Protein AF-A0A3P6GUR3-F1 (afdb_monomer_lite)

Secondary structure (DSSP, 8-state):
-GGGT-S--THHHHTTT-----TTT--S---HHIIIII-HHHHHHHHHHHHHHHHHHHHHHHHHHHHHHHHHHHHHHHS-------

InterPro domains:
  IPR026960 Reverse transcriptase zinc-binding domain [PF13966] (1-42)

Structure (mmCIF, N/CA/C/O backbone):
data_AF-A0A3P6GUR3-F1
#
_entry.id   AF-A0A3P6GUR3-F1
#
loop_
_atom_site.group_PDB
_atom_site.id
_atom_site.type_symbol
_atom_site.label_atom_id
_atom_site.label_alt_id
_atom_site.label_comp_id
_atom_site.label_asym_id
_atom_site.label_entity_id
_atom_site.label_seq_id
_atom_site.pdbx_PDB_ins_code
_atom_site.Cartn_x
_atom_site.Cartn_y
_atom_site.Cartn_z
_atom_site.occupancy
_atom_site.B_iso_or_equiv
_atom_site.auth_seq_id
_atom_site.auth_comp_id
_atom_site.auth_asym_id
_atom_site.auth_atom_id
_atom_site.pdbx_PDB_model_num
ATOM 1 N N . LEU A 1 1 ? -14.180 -12.756 -0.857 1.00 47.59 1 LEU A N 1
ATOM 2 C CA . LEU A 1 1 ? -14.791 -13.260 0.400 1.00 47.59 1 LEU A CA 1
ATOM 3 C C . LEU A 1 1 ? -15.353 -12.142 1.289 1.00 47.59 1 LEU A C 1
ATOM 5 O O . LEU A 1 1 ? -16.457 -12.315 1.784 1.00 47.59 1 LEU A O 1
ATOM 9 N N . ALA A 1 2 ? -14.658 -11.007 1.453 1.00 44.44 2 ALA A N 1
ATOM 10 C CA . ALA A 1 2 ? -15.079 -9.899 2.328 1.00 44.44 2 ALA A CA 1
ATOM 11 C C . ALA A 1 2 ? -16.404 -9.207 1.942 1.00 44.44 2 ALA A C 1
ATOM 13 O O . ALA A 1 2 ? -17.142 -8.761 2.808 1.00 44.44 2 ALA A O 1
ATOM 14 N N . PHE A 1 3 ? -16.748 -9.188 0.652 1.00 47.62 3 PHE A N 1
ATOM 15 C CA . PHE A 1 3 ? -17.922 -8.478 0.124 1.00 47.62 3 PHE A CA 1
ATOM 16 C C . PHE A 1 3 ? -19.284 -9.113 0.476 1.00 47.62 3 PHE A C 1
ATOM 18 O O . PHE A 1 3 ? -20.323 -8.525 0.216 1.00 47.62 3 PHE A O 1
ATOM 25 N N . LYS A 1 4 ? -19.305 -10.337 1.021 1.00 62.19 4 LYS A N 1
ATOM 26 C CA . LYS A 1 4 ? -20.553 -11.065 1.326 1.00 62.19 4 LYS A CA 1
ATOM 27 C C . LYS A 1 4 ? -20.992 -10.946 2.793 1.00 62.19 4 LYS A C 1
ATOM 29 O O . LYS A 1 4 ? -21.851 -11.722 3.195 1.00 62.19 4 LYS A O 1
ATOM 34 N N . ASP A 1 5 ? -20.345 -10.093 3.595 1.00 57.22 5 ASP A N 1
ATOM 35 C CA . ASP A 1 5 ? -20.528 -10.017 5.061 1.00 57.22 5 ASP A CA 1
ATOM 36 C C . ASP A 1 5 ? -20.444 -11.389 5.756 1.00 57.22 5 ASP A C 1
ATOM 38 O O . ASP A 1 5 ? -21.056 -11.659 6.784 1.00 57.22 5 ASP A O 1
ATOM 42 N N . ARG A 1 6 ? -19.657 -12.295 5.163 1.00 61.28 6 ARG A N 1
ATOM 43 C CA . ARG A 1 6 ? -19.407 -13.650 5.676 1.00 61.28 6 ARG A CA 1
ATOM 44 C C . ARG A 1 6 ? -18.156 -13.733 6.543 1.00 61.28 6 ARG A C 1
ATOM 46 O O . ARG A 1 6 ? -17.769 -14.831 6.933 1.00 61.28 6 ARG A O 1
ATOM 53 N N . LEU A 1 7 ? -17.495 -12.607 6.799 1.00 59.22 7 LEU A N 1
ATOM 54 C CA . LEU A 1 7 ? -16.456 -12.561 7.816 1.00 59.22 7 LEU A CA 1
ATOM 55 C C . LEU A 1 7 ? -17.119 -12.772 9.175 1.00 59.22 7 LEU A C 1
ATOM 57 O O . LEU A 1 7 ? -18.164 -12.191 9.456 1.00 59.22 7 LEU A O 1
ATOM 61 N N . PHE A 1 8 ? -16.514 -13.616 10.004 1.00 56.66 8 PHE A N 1
ATOM 62 C CA . PHE A 1 8 ? -16.856 -13.733 11.418 1.00 56.66 8 PHE A CA 1
ATOM 63 C C . PHE A 1 8 ? -16.353 -12.486 12.163 1.00 56.66 8 PHE A C 1
ATOM 65 O O . PHE A 1 8 ? -15.490 -12.586 13.020 1.00 56.66 8 PHE A O 1
ATOM 72 N N . THR A 1 9 ? -16.837 -11.301 11.790 1.00 62.12 9 THR A N 1
ATOM 73 C CA . THR A 1 9 ? -16.696 -10.096 12.609 1.00 62.12 9 THR A CA 1
ATOM 74 C C . THR A 1 9 ? -17.734 -10.146 13.732 1.00 62.12 9 THR A C 1
ATOM 76 O O . THR A 1 9 ? -18.814 -10.734 13.565 1.00 62.12 9 THR A O 1
ATOM 79 N N . GLY A 1 10 ? -17.432 -9.523 14.875 1.00 61.47 10 GLY A N 1
ATOM 80 C CA . GLY A 1 10 ? -18.279 -9.478 16.080 1.00 61.47 10 GLY A CA 1
ATOM 81 C C . GLY A 1 10 ? -19.744 -9.051 15.860 1.00 61.47 10 GLY A C 1
ATOM 82 O O . GLY A 1 10 ? -20.597 -9.278 16.718 1.00 61.47 10 GLY A O 1
ATOM 83 N N . VAL A 1 11 ? -20.079 -8.531 14.677 1.00 62.69 11 VAL A N 1
ATOM 84 C CA . VAL A 1 11 ? -21.429 -8.199 14.195 1.00 62.69 11 VAL A CA 1
ATOM 85 C C . VAL A 1 11 ? -22.452 -9.326 14.415 1.00 62.69 11 VAL A C 1
ATOM 87 O O . VAL A 1 11 ? -23.563 -9.052 14.867 1.00 62.69 11 VAL A O 1
ATOM 90 N N . ARG A 1 12 ? -22.112 -10.602 14.157 1.00 65.81 12 ARG A N 1
ATOM 91 C CA . ARG A 1 12 ? -23.057 -11.717 14.411 1.00 65.81 12 ARG A CA 1
ATOM 92 C C . ARG A 1 12 ? -23.237 -11.991 15.905 1.00 65.81 12 ARG A C 1
ATOM 94 O O . ARG A 1 12 ? -24.335 -12.364 16.310 1.00 65.81 12 ARG A O 1
ATOM 101 N N . MET A 1 13 ? -22.208 -11.756 16.718 1.00 64.38 13 MET A N 1
ATOM 102 C CA . MET A 1 13 ? -22.249 -11.955 18.171 1.00 64.38 13 MET A CA 1
ATOM 103 C C . MET A 1 13 ? -23.062 -10.865 18.891 1.00 64.38 13 MET A C 1
ATOM 105 O O . MET A 1 13 ? -23.722 -11.171 19.884 1.00 64.38 13 MET A O 1
ATOM 109 N N . ARG A 1 14 ? -23.130 -9.637 18.340 1.00 66.94 14 ARG A N 1
ATOM 110 C CA . ARG A 1 14 ? -24.002 -8.560 18.861 1.00 66.94 14 ARG A CA 1
ATOM 111 C C . ARG A 1 14 ? -25.475 -8.970 18.929 1.00 66.94 14 ARG A C 1
ATOM 113 O O . ARG A 1 14 ? -26.168 -8.565 19.855 1.00 66.94 14 ARG A O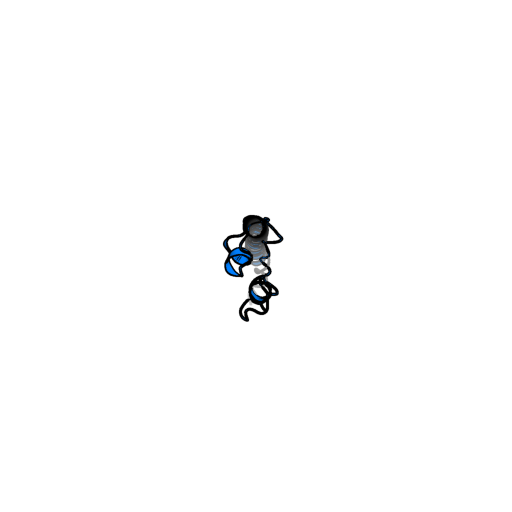 1
ATOM 120 N N . SER A 1 15 ? -25.951 -9.803 17.998 1.00 67.88 15 SER A N 1
ATOM 121 C CA . SER A 1 15 ? -27.343 -10.293 18.009 1.00 67.88 15 SER A CA 1
ATOM 122 C C . SER A 1 15 ? -27.676 -11.196 19.208 1.00 67.88 15 SER A C 1
ATOM 124 O O . SER A 1 15 ? -28.844 -11.354 19.546 1.00 67.88 15 SER A O 1
ATOM 126 N N . TRP A 1 16 ? -26.654 -11.726 19.886 1.00 69.75 16 TRP A N 1
ATOM 127 C CA . TRP A 1 16 ? -26.762 -12.531 21.106 1.00 69.75 16 TRP A CA 1
ATOM 128 C C . TRP A 1 16 ? -26.431 -11.709 22.366 1.00 69.75 16 TRP A C 1
ATOM 130 O O . TRP A 1 16 ? -26.296 -12.275 23.446 1.00 69.75 16 TRP A O 1
ATOM 140 N N . GLY A 1 17 ? -26.270 -10.383 22.241 1.00 67.12 17 GLY A N 1
ATOM 141 C CA . GLY A 1 17 ? -25.927 -9.482 23.348 1.00 67.12 17 GLY A CA 1
ATOM 142 C C . GLY A 1 17 ? -24.454 -9.506 23.771 1.00 67.12 17 GLY A C 1
ATOM 143 O O . GLY A 1 17 ? -24.118 -8.959 24.816 1.00 67.12 17 GLY A O 1
ATOM 144 N N . ILE A 1 18 ? -23.571 -10.130 22.983 1.00 69.00 18 ILE A N 1
ATOM 145 C CA . ILE A 1 18 ? -22.138 -10.233 23.281 1.00 69.00 18 ILE A CA 1
ATOM 146 C C . ILE A 1 18 ? -21.396 -9.153 22.487 1.00 69.00 18 ILE A C 1
ATOM 148 O O . ILE A 1 18 ? -21.264 -9.247 21.265 1.00 69.00 18 ILE A O 1
ATOM 152 N N . GLU A 1 19 ? -20.919 -8.120 23.183 1.00 66.69 19 GLU A N 1
ATOM 153 C CA . GLU A 1 19 ? -20.052 -7.087 22.611 1.00 66.69 19 GLU A CA 1
ATOM 154 C C . GLU A 1 19 ? -18.619 -7.627 22.521 1.00 66.69 19 GLU A C 1
ATOM 156 O O . GLU A 1 19 ? -18.008 -7.965 23.535 1.00 66.69 19 GLU A O 1
ATOM 161 N N . GLN A 1 20 ? -18.097 -7.750 21.299 1.00 66.81 20 GLN A N 1
ATOM 162 C CA . GLN A 1 20 ? -16.711 -8.146 21.058 1.00 66.81 20 GLN A CA 1
ATOM 163 C C . GLN A 1 20 ? -15.923 -6.958 20.524 1.00 66.81 20 GLN A C 1
ATOM 165 O O . GLN 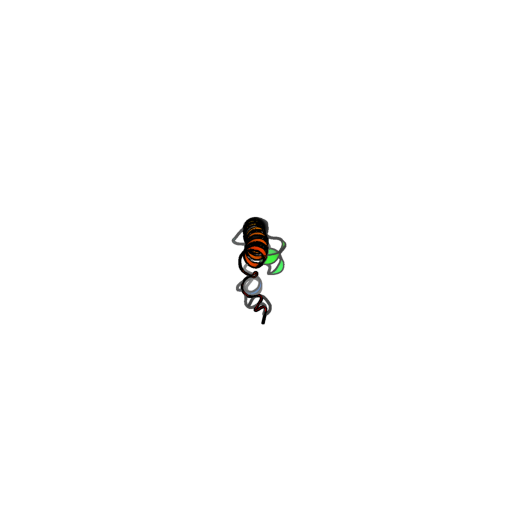A 1 20 ? -16.323 -6.322 19.547 1.00 66.81 20 GLN A O 1
ATOM 170 N N . GLY A 1 21 ? -14.815 -6.663 21.203 1.00 75.94 21 GLY A N 1
ATOM 171 C CA . GLY A 1 21 ? -13.839 -5.691 20.743 1.00 75.94 21 GLY A CA 1
ATOM 172 C C . GLY A 1 21 ? -12.934 -6.272 19.658 1.00 75.94 21 GLY A C 1
ATOM 173 O O . GLY A 1 21 ? -12.745 -7.480 19.557 1.00 75.94 21 GLY A O 1
ATOM 174 N N . CYS A 1 22 ? -12.345 -5.396 18.853 1.00 79.62 22 CYS A N 1
ATOM 175 C CA . CYS A 1 22 ? -11.415 -5.739 17.794 1.00 79.62 22 CYS A CA 1
ATOM 176 C C . CYS A 1 22 ? -10.209 -6.508 18.348 1.00 79.62 22 CYS A C 1
ATOM 178 O O . CYS A 1 22 ? -9.431 -5.973 19.136 1.00 79.62 22 CYS A O 1
ATOM 180 N N . VAL A 1 23 ? -10.001 -7.738 17.874 1.00 80.19 23 VAL A N 1
ATOM 181 C CA . VAL A 1 23 ? -8.894 -8.619 18.299 1.00 80.19 23 VAL A CA 1
ATOM 182 C C . VAL A 1 23 ? -7.514 -7.985 18.078 1.00 80.19 23 VAL A C 1
ATOM 184 O O . VAL A 1 23 ? -6.565 -8.293 18.795 1.00 80.19 23 VAL A O 1
ATOM 187 N N . TYR A 1 24 ? -7.389 -7.092 17.094 1.00 76.56 24 TYR A N 1
ATOM 188 C CA . TYR A 1 24 ? -6.103 -6.522 16.696 1.00 76.56 24 TYR A CA 1
ATOM 189 C C . TYR A 1 24 ? -5.701 -5.260 17.466 1.00 76.56 24 TYR A C 1
ATOM 191 O O . TYR A 1 24 ? -4.510 -5.024 17.650 1.00 76.56 24 TYR A O 1
ATOM 199 N N . CYS A 1 25 ? -6.658 -4.435 17.898 1.00 80.50 25 CYS A N 1
ATOM 200 C CA . CYS A 1 25 ? -6.365 -3.173 18.592 1.00 80.50 25 CYS A CA 1
ATOM 201 C C . CYS A 1 25 ? -7.093 -2.992 19.931 1.00 80.50 25 CYS A C 1
ATOM 203 O O . CYS A 1 25 ? -6.825 -2.018 20.625 1.00 80.50 25 CYS A O 1
ATOM 205 N N . GL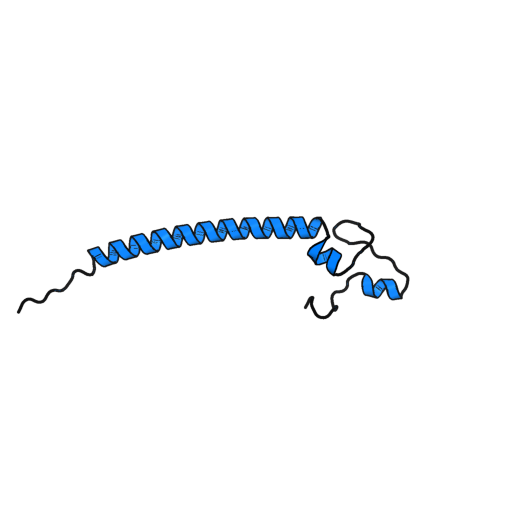Y A 1 26 ? -7.995 -3.901 20.308 1.00 75.62 26 GLY A N 1
ATOM 206 C CA . GLY A 1 26 ? -8.733 -3.860 21.575 1.00 75.62 26 GLY A CA 1
ATOM 207 C C . GLY A 1 26 ? -9.869 -2.830 21.643 1.00 75.62 26 GLY A 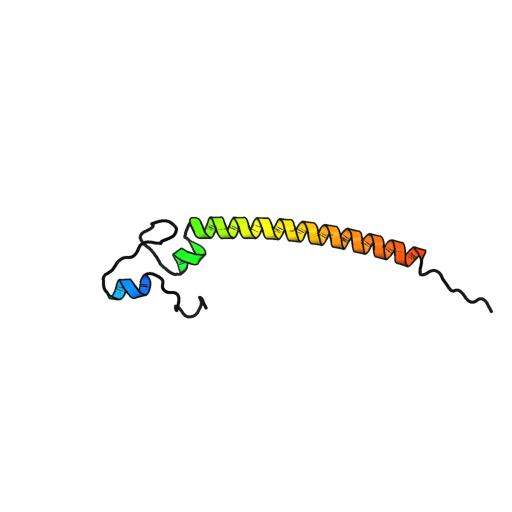C 1
ATOM 208 O O . GLY A 1 26 ? -10.525 -2.721 22.676 1.00 75.62 26 GLY A O 1
ATOM 209 N N . GLU A 1 27 ? -10.122 -2.082 20.566 1.00 77.75 27 GLU A N 1
ATOM 210 C CA . GLU A 1 27 ? -11.247 -1.143 20.439 1.00 77.75 27 GLU A CA 1
ATOM 211 C C . GLU A 1 27 ? -12.597 -1.865 20.514 1.00 77.75 27 GLU A C 1
ATOM 213 O O . GLU A 1 27 ? -12.727 -2.984 20.034 1.00 77.75 27 GLU A O 1
ATOM 218 N N . ARG A 1 28 ? -13.639 -1.222 21.055 1.00 66.12 28 ARG A N 1
ATOM 219 C CA . ARG A 1 28 ? -14.958 -1.861 21.266 1.00 66.12 28 ARG A CA 1
ATOM 220 C C . ARG A 1 28 ? -15.697 -2.239 19.978 1.00 66.12 28 ARG A C 1
ATOM 222 O O . ARG A 1 28 ? -16.572 -3.099 19.998 1.00 66.12 28 ARG A O 1
ATOM 229 N N . ASN A 1 29 ? -15.343 -1.620 18.855 1.00 68.44 29 ASN A N 1
ATOM 230 C CA . ASN A 1 29 ? -16.071 -1.766 17.600 1.00 68.44 29 ASN A CA 1
ATOM 231 C C . ASN A 1 29 ? -15.365 -2.732 16.641 1.00 68.44 29 ASN A C 1
ATOM 233 O O . ASN A 1 29 ? -14.598 -2.312 15.778 1.00 68.44 29 ASN A O 1
ATOM 237 N N . GLU A 1 30 ? -15.650 -4.032 16.742 1.00 71.38 30 GLU A N 1
ATOM 238 C CA . GLU A 1 30 ? -15.249 -5.015 15.725 1.00 71.38 30 GLU A CA 1
ATOM 239 C C . GLU A 1 30 ? -16.233 -5.051 14.537 1.00 71.38 30 GLU A C 1
ATOM 241 O O . GLU A 1 30 ? -16.949 -6.028 14.296 1.00 71.38 30 GLU A O 1
ATOM 246 N N . ASP A 1 31 ? -16.273 -3.959 13.777 1.00 74.00 31 ASP A N 1
ATOM 247 C CA . ASP A 1 31 ? -17.051 -3.862 12.541 1.00 74.00 31 ASP A CA 1
ATOM 248 C C . ASP A 1 31 ? -16.168 -4.108 11.309 1.00 74.00 31 ASP A C 1
ATOM 250 O O . ASP A 1 31 ? -14.953 -3.910 11.343 1.00 74.00 31 ASP A O 1
ATOM 254 N N . ARG A 1 32 ? -16.770 -4.527 10.186 1.00 71.69 32 ARG A N 1
ATOM 255 C CA . ARG A 1 32 ? -16.043 -4.775 8.924 1.00 71.69 32 ARG A CA 1
ATOM 256 C C . ARG A 1 32 ? -15.207 -3.560 8.521 1.00 71.69 32 ARG A C 1
ATOM 258 O O . ARG A 1 32 ? -14.032 -3.694 8.195 1.00 71.69 32 ARG A O 1
ATOM 265 N N . ASP A 1 33 ? -15.812 -2.382 8.580 1.00 73.38 33 ASP A N 1
ATOM 266 C CA . ASP A 1 33 ? -15.151 -1.150 8.168 1.00 73.38 33 ASP A CA 1
ATOM 267 C C . ASP A 1 33 ? -14.041 -0.757 9.157 1.00 73.38 33 ASP A C 1
ATOM 269 O O . ASP A 1 33 ? -12.996 -0.263 8.739 1.00 73.38 33 ASP A O 1
ATOM 273 N N . HIS A 1 34 ? -14.195 -1.087 10.445 1.00 81.62 34 HIS A N 1
ATOM 274 C CA . HIS A 1 34 ? -13.109 -0.957 11.412 1.00 81.62 34 HIS A CA 1
ATOM 275 C C . HIS A 1 34 ? -11.956 -1.912 11.082 1.00 81.62 34 HIS A C 1
ATOM 277 O O . HIS A 1 34 ? -10.823 -1.466 10.966 1.00 81.62 34 HIS A O 1
ATOM 283 N N . LEU A 1 35 ? -12.225 -3.195 10.830 1.00 76.69 35 LEU A N 1
ATOM 284 C CA . LEU A 1 35 ? -11.193 -4.185 10.509 1.00 76.69 35 LEU A CA 1
ATOM 285 C C . LEU A 1 35 ? -10.369 -3.798 9.268 1.00 76.69 35 LEU A C 1
ATOM 287 O O . LEU A 1 35 ? -9.147 -3.933 9.276 1.00 76.69 35 LEU A O 1
ATOM 291 N N . PHE A 1 36 ? -11.021 -3.315 8.205 1.00 70.81 36 PHE A N 1
ATOM 292 C CA . PHE A 1 36 ? -10.347 -3.016 6.937 1.00 70.81 36 PHE A CA 1
ATOM 293 C C . PHE A 1 36 ? -9.790 -1.595 6.832 1.00 70.81 36 PHE A C 1
ATOM 295 O O . PHE A 1 36 ? -8.751 -1.424 6.198 1.00 70.81 36 PHE A O 1
ATOM 302 N N . PHE A 1 37 ? -10.459 -0.590 7.409 1.00 72.88 37 PHE A N 1
ATOM 303 C CA . PHE A 1 37 ? -10.156 0.817 7.119 1.00 72.88 37 PHE A CA 1
ATOM 304 C C . PHE A 1 37 ? -9.806 1.674 8.341 1.00 72.88 37 PHE A C 1
ATOM 306 O O . PHE A 1 37 ? -9.129 2.681 8.161 1.00 72.88 37 PHE A O 1
ATOM 313 N N . ALA A 1 38 ? -10.227 1.312 9.561 1.00 77.69 38 ALA A N 1
ATOM 314 C CA . ALA A 1 38 ? -10.028 2.165 10.746 1.00 77.69 38 ALA A CA 1
ATOM 315 C C . ALA A 1 38 ? -9.196 1.532 11.875 1.00 77.69 38 ALA A C 1
ATOM 317 O O . ALA A 1 38 ? -8.820 2.227 12.817 1.00 77.69 38 ALA A O 1
ATOM 318 N N . CYS A 1 39 ? -8.897 0.234 11.812 1.00 85.25 39 CYS A N 1
ATOM 319 C CA . CYS A 1 39 ? -8.099 -0.442 12.823 1.00 85.25 39 CYS A CA 1
ATOM 320 C C . CYS A 1 39 ? -6.624 -0.030 12.656 1.00 85.25 39 CYS A C 1
ATOM 322 O O . CYS A 1 39 ? -6.033 -0.266 11.598 1.00 85.25 39 CYS A O 1
ATOM 324 N N . PRO A 1 40 ? -5.988 0.544 13.697 1.00 83.88 40 PRO A N 1
ATOM 325 C CA . PRO A 1 40 ? -4.602 1.007 13.615 1.00 83.88 40 PRO A CA 1
ATOM 326 C C . PRO A 1 40 ? -3.630 -0.108 13.224 1.00 83.88 40 PRO A C 1
ATOM 328 O O . PRO A 1 40 ? -2.679 0.118 12.482 1.00 83.88 40 PRO A O 1
ATOM 331 N N . TYR A 1 41 ? -3.890 -1.330 13.692 1.00 83.94 41 TYR A N 1
ATOM 332 C CA . TYR A 1 41 ? -3.046 -2.484 13.407 1.00 83.94 41 TYR A CA 1
ATOM 333 C C . TYR A 1 41 ? -3.080 -2.865 11.924 1.00 83.94 41 TYR A C 1
ATOM 335 O O . TYR A 1 41 ? -2.032 -2.994 11.291 1.00 83.94 41 TYR A O 1
ATOM 343 N N . THR A 1 42 ? -4.275 -3.010 11.343 1.00 81.50 42 THR A N 1
ATOM 344 C CA . THR A 1 42 ? -4.402 -3.358 9.921 1.00 81.50 42 THR A CA 1
ATOM 345 C C . THR A 1 42 ? -3.914 -2.228 9.026 1.00 81.50 42 THR A C 1
ATOM 347 O O . THR A 1 42 ? -3.268 -2.501 8.017 1.00 81.50 42 THR A O 1
ATOM 350 N N . PHE A 1 43 ? -4.110 -0.971 9.430 1.00 84.56 43 PHE A N 1
ATOM 351 C CA . PHE A 1 43 ? -3.567 0.190 8.733 1.00 84.56 43 PHE A CA 1
ATOM 352 C C . PHE A 1 43 ? -2.033 0.157 8.650 1.00 84.56 43 PHE A C 1
ATOM 354 O O . PHE A 1 43 ? -1.471 0.269 7.560 1.00 84.56 43 PHE A O 1
ATOM 361 N N . ILE A 1 44 ? -1.352 -0.077 9.777 1.00 85.88 44 ILE A N 1
ATOM 362 C CA . ILE A 1 44 ? 0.113 -0.189 9.820 1.00 85.88 44 ILE A CA 1
ATOM 363 C C . ILE A 1 44 ? 0.591 -1.342 8.931 1.00 85.88 44 ILE A C 1
ATOM 365 O O . ILE A 1 44 ? 1.533 -1.173 8.156 1.00 85.88 44 ILE A O 1
ATOM 369 N N . VAL A 1 45 ? -0.055 -2.508 9.001 1.00 86.69 45 VAL A N 1
ATOM 370 C CA . VAL A 1 45 ? 0.316 -3.663 8.170 1.00 86.69 45 VAL A CA 1
ATOM 371 C C . VAL A 1 45 ? 0.149 -3.353 6.678 1.00 86.69 45 VAL A C 1
ATOM 373 O O . VAL A 1 45 ? 1.064 -3.623 5.902 1.00 86.69 45 VAL A O 1
ATOM 376 N N . CYS A 1 46 ? -0.969 -2.750 6.270 1.00 82.00 46 CYS A N 1
ATOM 377 C CA . CYS A 1 46 ? -1.210 -2.365 4.878 1.00 82.00 46 CYS A CA 1
ATOM 378 C C . CYS A 1 46 ? -0.174 -1.360 4.360 1.00 82.00 46 CYS A C 1
ATOM 380 O O . CYS A 1 46 ? 0.334 -1.542 3.253 1.00 82.00 46 CYS A O 1
ATOM 382 N N . LEU A 1 47 ? 0.187 -0.350 5.159 1.00 86.56 47 LEU A N 1
ATOM 383 C CA . LEU A 1 47 ? 1.232 0.614 4.799 1.00 86.56 47 LEU A CA 1
ATOM 384 C C . LEU A 1 47 ? 2.590 -0.064 4.591 1.00 86.56 47 LEU A C 1
ATOM 386 O O . LEU A 1 47 ? 3.217 0.118 3.552 1.00 86.56 47 LEU A O 1
ATOM 390 N N . ASN A 1 48 ? 3.013 -0.913 5.530 1.00 86.44 48 ASN A N 1
ATOM 391 C CA . ASN A 1 48 ? 4.284 -1.632 5.421 1.00 86.44 48 ASN A CA 1
ATOM 392 C C . ASN A 1 48 ? 4.331 -2.543 4.184 1.00 86.44 48 ASN A C 1
ATOM 394 O O . ASN A 1 48 ? 5.372 -2.687 3.541 1.00 86.44 48 ASN A O 1
ATOM 398 N N . VAL A 1 49 ? 3.213 -3.189 3.842 1.00 86.44 49 VAL A N 1
ATOM 399 C CA . VAL A 1 49 ? 3.126 -4.016 2.632 1.00 86.44 49 VAL A CA 1
ATOM 400 C C . VAL A 1 49 ? 3.228 -3.151 1.374 1.00 86.44 49 VAL A C 1
ATOM 402 O O . VAL A 1 49 ? 3.951 -3.533 0.453 1.00 86.44 49 VAL A O 1
ATOM 405 N N . ALA A 1 50 ? 2.567 -1.991 1.341 1.00 87.62 50 ALA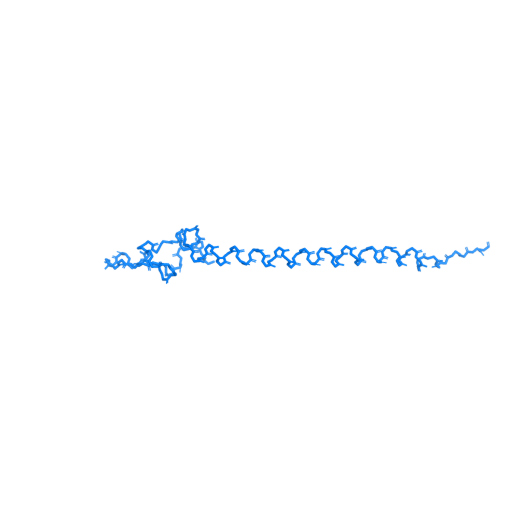 A N 1
ATOM 406 C CA . ALA A 1 50 ? 2.634 -1.062 0.216 1.00 87.62 50 ALA A CA 1
ATOM 407 C C . ALA A 1 50 ? 4.067 -0.551 -0.024 1.00 87.62 50 ALA A C 1
ATOM 409 O O . ALA A 1 50 ? 4.581 -0.694 -1.130 1.00 87.62 50 ALA A O 1
ATOM 410 N N . GLU A 1 51 ? 4.767 -0.090 1.016 1.00 90.44 51 GLU A N 1
ATOM 411 C CA . GLU A 1 51 ? 6.155 0.394 0.894 1.00 90.44 51 GLU A CA 1
ATOM 412 C C . GLU A 1 51 ? 7.123 -0.690 0.388 1.00 90.44 51 GLU A C 1
ATOM 414 O O . GLU A 1 51 ? 8.033 -0.440 -0.417 1.00 90.44 51 GLU A O 1
ATOM 419 N N . ARG A 1 52 ? 6.925 -1.937 0.834 1.00 88.88 52 ARG A N 1
ATOM 420 C CA . ARG A 1 52 ? 7.715 -3.078 0.355 1.00 88.88 52 ARG A CA 1
ATOM 421 C C . ARG A 1 52 ? 7.454 -3.361 -1.119 1.00 88.88 52 ARG A C 1
ATOM 423 O O . ARG A 1 52 ? 8.403 -3.662 -1.845 1.00 88.88 52 ARG A O 1
ATOM 430 N N . LEU A 1 53 ? 6.199 -3.278 -1.556 1.00 90.12 53 LEU A N 1
ATOM 431 C CA . LEU A 1 53 ? 5.839 -3.453 -2.960 1.00 90.12 53 LEU A CA 1
ATOM 432 C C . LEU A 1 53 ? 6.439 -2.344 -3.820 1.00 90.12 53 LEU A C 1
ATOM 434 O O . LEU A 1 53 ? 7.067 -2.665 -4.825 1.00 90.12 53 LEU A O 1
ATOM 438 N N . ASP A 1 54 ? 6.364 -1.085 -3.393 1.00 92.00 54 ASP A N 1
ATOM 439 C CA . ASP A 1 54 ? 6.967 0.041 -4.113 1.00 92.00 54 ASP A CA 1
ATOM 440 C C . ASP A 1 54 ? 8.473 -0.152 -4.296 1.00 92.00 54 ASP A C 1
ATOM 442 O O . ASP A 1 54 ? 9.001 -0.017 -5.400 1.00 92.00 54 ASP A O 1
ATOM 446 N N . THR A 1 55 ? 9.173 -0.578 -3.244 1.00 91.19 55 THR A N 1
ATOM 447 C CA . THR A 1 55 ? 10.612 -0.863 -3.323 1.00 91.19 55 THR A CA 1
ATOM 448 C C . THR A 1 55 ? 10.924 -1.980 -4.326 1.00 91.19 55 THR A C 1
ATOM 450 O O . THR A 1 55 ? 11.890 -1.889 -5.090 1.00 91.19 55 THR A O 1
ATOM 453 N N . ILE A 1 56 ? 10.122 -3.049 -4.341 1.00 94.19 56 ILE A N 1
ATOM 454 C CA . ILE A 1 56 ? 10.279 -4.155 -5.294 1.00 94.19 56 ILE A CA 1
ATOM 455 C C . ILE A 1 56 ? 10.006 -3.667 -6.719 1.00 94.19 56 ILE A C 1
ATOM 457 O O . ILE A 1 56 ? 10.806 -3.941 -7.614 1.00 94.19 56 ILE A O 1
ATOM 461 N N . LEU A 1 57 ? 8.926 -2.913 -6.932 1.00 95.31 57 LEU A N 1
ATOM 462 C CA . LEU A 1 57 ? 8.565 -2.355 -8.232 1.00 95.31 57 LEU A CA 1
ATOM 463 C C . LEU A 1 57 ? 9.659 -1.427 -8.759 1.00 95.31 57 LEU A C 1
ATOM 465 O O . LEU A 1 57 ? 10.082 -1.589 -9.900 1.00 95.31 57 LEU A O 1
ATOM 469 N N . LEU A 1 58 ? 10.197 -0.532 -7.927 1.00 94.31 58 LEU A N 1
ATOM 470 C CA . LEU A 1 58 ? 11.310 0.345 -8.299 1.00 94.31 58 LEU A CA 1
ATOM 471 C C . LEU A 1 58 ? 12.547 -0.452 -8.727 1.00 94.31 58 LEU A C 1
ATOM 473 O O . LEU A 1 58 ? 13.159 -0.145 -9.751 1.00 94.31 58 LEU A O 1
ATOM 477 N N . ARG A 1 59 ? 12.897 -1.520 -7.997 1.00 95.19 59 ARG A N 1
ATOM 478 C CA . ARG A 1 59 ? 14.003 -2.414 -8.382 1.00 95.19 59 ARG A CA 1
ATOM 479 C C . ARG A 1 59 ? 13.735 -3.116 -9.711 1.00 95.19 59 ARG A C 1
ATOM 481 O O . ARG A 1 59 ? 14.640 -3.198 -10.536 1.00 95.19 59 ARG A O 1
ATOM 488 N N . LEU A 1 60 ? 12.516 -3.602 -9.937 1.00 95.25 60 LEU A N 1
ATOM 489 C CA . LEU A 1 60 ? 12.130 -4.255 -11.191 1.00 95.25 60 LEU A CA 1
ATOM 490 C C . LEU A 1 60 ? 12.152 -3.276 -12.373 1.00 95.25 60 LEU A C 1
ATOM 492 O O . LEU A 1 60 ? 12.677 -3.610 -13.434 1.00 95.25 60 LEU A O 1
ATOM 496 N N . VAL A 1 61 ? 11.653 -2.053 -12.192 1.00 96.94 61 VAL A N 1
ATOM 497 C CA . VAL A 1 61 ? 11.710 -0.986 -13.203 1.00 96.94 61 VAL A CA 1
ATOM 498 C C . VAL A 1 61 ? 13.159 -0.622 -13.520 1.00 96.94 61 VAL A C 1
ATOM 500 O O . VAL A 1 61 ? 13.524 -0.493 -14.686 1.00 96.94 61 VAL A O 1
ATOM 503 N N . PHE A 1 62 ? 14.022 -0.525 -12.510 1.00 96.06 62 PHE A N 1
ATOM 504 C CA . PHE A 1 62 ? 15.444 -0.267 -12.720 1.00 96.06 62 PHE A CA 1
ATOM 505 C C . PHE A 1 62 ? 16.128 -1.396 -13.508 1.00 96.06 62 PHE A C 1
ATOM 507 O O . PHE A 1 62 ? 16.801 -1.138 -14.506 1.00 96.06 62 PHE A O 1
ATOM 514 N N . GLN A 1 63 ? 15.902 -2.653 -13.111 1.00 95.44 63 GLN A N 1
ATOM 515 C CA . GLN A 1 63 ? 16.439 -3.832 -13.800 1.00 95.44 63 GLN A CA 1
ATOM 516 C C . GLN A 1 63 ? 15.962 -3.911 -15.254 1.00 95.44 63 GLN A C 1
ATOM 518 O O . GLN A 1 63 ? 16.765 -4.119 -16.161 1.00 95.44 63 GLN A O 1
ATOM 523 N N . THR A 1 64 ? 14.668 -3.698 -15.498 1.00 95.44 64 THR A N 1
ATOM 524 C CA . THR A 1 64 ? 14.096 -3.705 -16.853 1.00 95.44 64 THR A CA 1
ATOM 525 C C . THR A 1 64 ? 14.611 -2.547 -17.699 1.00 95.44 64 THR A C 1
ATOM 527 O O . THR A 1 64 ? 14.942 -2.761 -18.861 1.00 95.44 64 THR A O 1
ATOM 530 N N . SER A 1 65 ? 14.772 -1.353 -17.125 1.00 96.69 65 SER A N 1
ATOM 531 C CA . SER A 1 65 ? 15.358 -0.199 -17.819 1.00 96.69 65 SER A CA 1
ATOM 532 C C . SER A 1 65 ? 16.791 -0.490 -18.267 1.00 96.69 65 SER A C 1
ATOM 534 O O . SER A 1 65 ? 17.123 -0.300 -19.437 1.00 96.69 65 SER A O 1
ATOM 536 N N . ILE A 1 66 ? 17.629 -1.030 -17.372 1.00 96.62 66 ILE A N 1
ATOM 537 C CA . ILE A 1 66 ? 18.996 -1.456 -17.710 1.00 96.62 66 ILE A CA 1
ATOM 538 C C . ILE A 1 66 ? 18.975 -2.548 -18.780 1.00 96.62 66 ILE A C 1
ATOM 540 O O . ILE A 1 66 ? 19.726 -2.459 -19.750 1.00 96.62 66 ILE A O 1
ATOM 544 N N . TYR A 1 67 ? 18.118 -3.562 -18.632 1.00 95.19 67 TYR A N 1
ATOM 545 C CA . TYR A 1 67 ? 17.999 -4.652 -19.597 1.00 95.19 67 TYR A CA 1
ATOM 546 C C . TYR A 1 67 ? 17.608 -4.143 -20.986 1.00 95.19 67 TYR A C 1
ATOM 548 O O . TYR A 1 67 ? 18.208 -4.556 -21.975 1.00 95.19 67 TYR A O 1
ATOM 556 N N . VAL A 1 68 ? 16.645 -3.223 -21.076 1.00 93.94 68 VAL A N 1
ATOM 557 C CA . VAL A 1 68 ? 16.215 -2.620 -22.343 1.00 93.94 68 VAL A CA 1
ATOM 558 C C . VAL A 1 68 ? 17.349 -1.813 -22.968 1.00 93.94 68 VAL A C 1
ATOM 560 O O . VAL A 1 68 ? 17.619 -1.983 -24.153 1.00 93.94 68 VAL A O 1
ATOM 563 N N . LEU A 1 69 ? 18.065 -0.998 -22.188 1.00 93.44 69 LEU A N 1
ATOM 564 C CA . LEU A 1 69 ? 19.216 -0.234 -22.682 1.00 93.44 69 LEU A CA 1
ATOM 565 C C . LEU A 1 69 ? 20.349 -1.143 -23.170 1.00 93.44 69 LEU A C 1
ATOM 567 O O . LEU A 1 69 ? 20.933 -0.906 -24.231 1.00 93.44 69 LEU A O 1
ATOM 571 N N . TRP A 1 70 ? 20.657 -2.195 -22.413 1.00 93.81 70 TRP A N 1
ATOM 572 C CA . TRP A 1 70 ? 21.637 -3.197 -22.812 1.00 93.81 70 TRP A CA 1
ATOM 573 C C . TRP A 1 70 ? 21.200 -3.909 -24.094 1.00 93.81 70 TRP A C 1
ATOM 575 O O . TRP A 1 70 ? 21.986 -3.994 -25.037 1.00 93.81 70 TRP A O 1
ATOM 585 N N . LYS A 1 71 ? 19.941 -4.357 -24.160 1.00 92.69 71 LYS A N 1
ATOM 586 C CA . LYS A 1 71 ? 19.363 -5.050 -25.315 1.00 92.69 71 LYS A CA 1
ATOM 587 C C . LYS A 1 71 ? 19.410 -4.170 -26.556 1.00 92.69 71 LYS A C 1
ATOM 589 O O . LYS A 1 71 ? 19.861 -4.632 -27.593 1.00 92.69 71 LYS A O 1
ATOM 594 N N . GLU A 1 72 ? 19.017 -2.906 -26.443 1.00 92.19 72 GLU A N 1
ATOM 595 C CA . GLU A 1 72 ? 19.063 -1.931 -27.534 1.00 92.19 72 GLU A CA 1
ATOM 5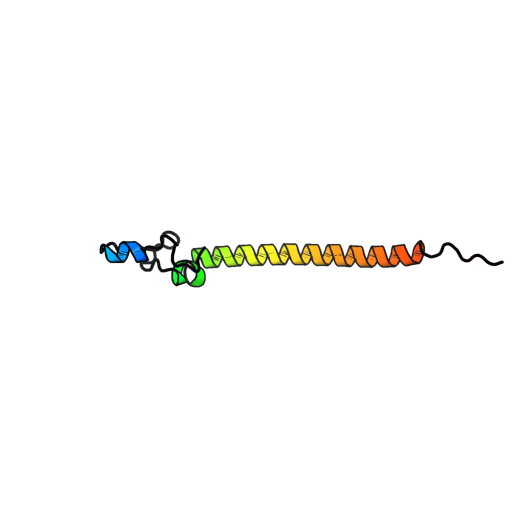96 C C . GLU A 1 72 ? 20.494 -1.749 -28.062 1.00 92.19 72 GLU A C 1
ATOM 598 O O . GLU A 1 72 ? 20.751 -1.818 -29.266 1.00 92.19 72 GLU A O 1
ATOM 603 N N . ARG A 1 73 ? 21.466 -1.591 -27.156 1.00 87.19 73 ARG A N 1
ATOM 604 C CA . ARG A 1 73 ? 22.884 -1.466 -27.521 1.00 87.19 73 ARG A CA 1
ATOM 605 C C . ARG A 1 73 ? 23.432 -2.743 -28.156 1.00 87.19 73 ARG A C 1
ATOM 607 O O . ARG A 1 73 ? 24.247 -2.661 -29.075 1.00 87.19 73 ARG A O 1
ATOM 614 N N . ASN A 1 74 ? 22.999 -3.905 -27.679 1.00 85.81 74 ASN A N 1
ATOM 615 C CA . ASN A 1 74 ? 23.407 -5.200 -28.204 1.00 85.81 74 ASN A CA 1
ATOM 616 C C . ASN A 1 74 ? 22.809 -5.456 -29.596 1.00 85.81 74 ASN A C 1
ATOM 618 O O . ASN A 1 74 ? 23.533 -5.860 -30.502 1.00 85.81 74 ASN A O 1
ATOM 622 N N . SER A 1 75 ? 21.533 -5.119 -29.802 1.00 82.44 75 SER A N 1
ATOM 623 C CA . SER A 1 75 ? 20.857 -5.176 -31.104 1.00 82.44 75 SER A CA 1
ATOM 624 C C . SER A 1 75 ? 21.548 -4.301 -32.147 1.00 82.44 75 SER A C 1
ATOM 626 O O . SER A 1 75 ? 21.740 -4.737 -33.274 1.00 82.44 75 SER A O 1
ATOM 628 N N . ARG A 1 76 ? 22.006 -3.097 -31.781 1.00 78.12 76 ARG A N 1
ATOM 629 C CA . ARG A 1 76 ? 22.761 -2.224 -32.702 1.00 78.12 76 ARG A CA 1
ATOM 630 C C . ARG A 1 76 ? 24.139 -2.776 -33.063 1.00 78.12 76 ARG A C 1
ATOM 632 O O . ARG A 1 76 ? 24.615 -2.543 -34.166 1.00 78.12 76 ARG A O 1
ATOM 639 N N . ARG A 1 77 ? 24.794 -3.477 -32.133 1.00 74.25 77 ARG A N 1
ATOM 640 C CA . ARG A 1 77 ? 26.142 -4.036 -32.330 1.00 74.25 77 ARG A CA 1
ATOM 641 C C . ARG A 1 77 ? 26.143 -5.373 -33.067 1.00 74.25 77 ARG A C 1
ATOM 643 O O . ARG A 1 77 ? 27.088 -5.646 -33.793 1.00 74.25 77 ARG A O 1
ATOM 650 N N . HIS A 1 78 ? 25.106 -6.187 -32.885 1.00 68.62 78 HIS A N 1
ATOM 651 C CA . HIS A 1 78 ? 25.030 -7.542 -33.438 1.00 68.62 78 HIS A CA 1
ATOM 652 C C . HIS A 1 78 ? 23.923 -7.733 -34.489 1.00 68.62 78 HIS A C 1
ATOM 654 O O . HIS A 1 78 ? 23.893 -8.768 -35.140 1.00 68.62 78 HIS A O 1
ATOM 660 N N . GLY A 1 79 ? 23.060 -6.737 -34.720 1.00 62.56 79 GLY A N 1
ATOM 661 C CA . GLY A 1 79 ? 22.098 -6.695 -35.833 1.00 62.56 79 GLY A CA 1
ATOM 662 C C . GLY A 1 79 ? 22.681 -6.180 -37.158 1.00 62.56 79 GLY A C 1
ATOM 663 O O . GLY A 1 79 ? 21.926 -5.890 -38.078 1.00 62.56 79 GLY A O 1
ATOM 664 N N . GLY A 1 80 ? 24.009 -6.038 -37.248 1.00 60.22 80 GLY A N 1
ATOM 665 C CA . GLY A 1 80 ? 24.753 -5.578 -38.427 1.00 60.22 80 GLY A CA 1
ATOM 666 C C . GLY A 1 80 ? 25.449 -6.689 -39.227 1.00 60.22 80 GLY A C 1
ATOM 667 O O . GLY A 1 80 ? 26.494 -6.437 -39.815 1.00 60.22 80 GLY A O 1
ATOM 668 N N . ALA A 1 81 ? 24.917 -7.911 -39.237 1.00 61.62 81 ALA A N 1
ATOM 669 C CA . ALA A 1 81 ? 25.268 -8.939 -40.221 1.00 61.62 81 ALA A CA 1
ATOM 670 C C . ALA A 1 81 ? 23.939 -9.405 -40.835 1.00 61.62 81 ALA A C 1
ATOM 672 O O . ALA A 1 81 ? 23.087 -9.895 -40.102 1.00 61.62 81 ALA A O 1
ATOM 673 N N . CYS A 1 82 ? 23.628 -9.181 -42.110 1.00 54.34 82 CYS A N 1
ATOM 674 C CA . CYS A 1 82 ? 24.449 -9.257 -43.314 1.00 54.34 82 CYS A CA 1
ATOM 675 C C . CYS A 1 82 ? 23.971 -8.234 -44.368 1.00 54.34 82 CYS A C 1
ATOM 677 O O . CYS A 1 82 ? 22.797 -8.218 -44.726 1.00 54.34 82 CYS A O 1
ATOM 679 N N . VAL A 1 83 ? 24.881 -7.414 -44.905 1.00 59.06 83 VAL A N 1
ATOM 680 C CA . VAL A 1 83 ? 24.675 -6.763 -46.209 1.00 59.06 83 VAL A CA 1
ATOM 681 C C . VAL A 1 83 ? 25.340 -7.671 -47.237 1.00 59.06 83 VAL A C 1
ATOM 683 O O . VAL A 1 83 ? 26.565 -7.708 -47.328 1.00 59.06 83 VAL A O 1
ATOM 686 N N . SER A 1 84 ? 24.540 -8.462 -47.950 1.00 53.78 84 SER A N 1
ATOM 687 C CA . SER A 1 84 ? 24.962 -9.100 -49.196 1.00 53.78 84 SER A CA 1
ATOM 688 C C . SER A 1 84 ? 25.074 -8.011 -50.260 1.00 53.78 84 SER A C 1
ATOM 690 O O . SER A 1 84 ? 24.069 -7.400 -50.624 1.00 53.78 84 SER A O 1
ATOM 692 N N . VAL A 1 85 ? 26.298 -7.734 -50.704 1.00 58.44 85 VAL A N 1
ATOM 693 C CA . VAL A 1 85 ? 26.551 -6.961 -51.922 1.00 58.44 85 VAL A CA 1
ATOM 694 C C . VAL A 1 85 ? 26.811 -7.993 -53.015 1.00 58.44 85 VAL A C 1
ATOM 696 O O . VAL A 1 85 ? 27.881 -8.601 -53.022 1.00 58.44 85 VAL A O 1
ATOM 699 N N . ASP A 1 86 ? 25.788 -8.243 -53.834 1.00 48.38 86 ASP A N 1
ATOM 700 C CA . ASP A 1 86 ? 25.930 -8.834 -55.172 1.00 48.38 86 ASP A CA 1
ATOM 701 C C . ASP A 1 86 ? 26.560 -7.812 -56.134 1.00 48.38 86 ASP A C 1
ATOM 703 O O . ASP A 1 86 ? 26.263 -6.599 -55.985 1.00 48.38 86 ASP A O 1
#

Organism: Brassica oleracea (NCBI:txid3712)

Radius of gyration: 26.96 Å; chains: 1; bounding box: 54×16×78 Å

pLDDT: mean 76.73, std 14.09, range [44.44, 96.94]

Sequence (86 aa):
LAFKDRLFTGVRMRSWGIEQGCVYCGERNEDRDHLFFACPYTFIVCLNVAERLDTILLRLVFQTSIYVLWKERNSRRHGGACVSVD

Foldseek 3Di:
DLVVVPPPFCVVVVVVVDQDADPQARHRDRDSCCCCPNPPRNVVVVVVVVVVVVVVVVVVVVVVVVVVVVVVVVCVVPVCPDDDDD